Protein AF-A0A848XTC1-F1 (afdb_monomer_lite)

Structure (mmCIF, N/CA/C/O backbone):
data_AF-A0A848XTC1-F1
#
_entry.id   AF-A0A848XTC1-F1
#
loop_
_atom_site.group_PDB
_atom_site.id
_atom_site.type_symbol
_atom_site.label_atom_id
_atom_site.label_alt_id
_atom_site.label_comp_id
_atom_site.label_asym_id
_atom_site.label_entity_id
_atom_site.label_seq_id
_atom_site.pdbx_PDB_ins_code
_atom_site.Cartn_x
_atom_site.Cartn_y
_atom_site.Cartn_z
_atom_site.occupancy
_atom_site.B_iso_or_equiv
_atom_site.auth_seq_id
_atom_site.auth_comp_id
_atom_site.auth_asym_id
_atom_site.auth_atom_id
_atom_site.pdbx_PDB_model_num
ATOM 1 N N . GLU A 1 1 ? -14.539 -15.291 12.509 1.00 41.75 1 GLU A N 1
ATOM 2 C CA . GLU A 1 1 ? -13.367 -15.558 11.642 1.00 41.75 1 GLU A CA 1
ATOM 3 C C . GLU A 1 1 ? -12.809 -14.246 11.096 1.00 41.75 1 GLU A C 1
ATOM 5 O O . GLU A 1 1 ? -13.509 -13.536 10.383 1.00 41.75 1 GLU A O 1
ATOM 10 N N . GLY A 1 2 ? -11.599 -13.863 11.510 1.00 50.81 2 GLY A N 1
ATOM 11 C CA . GLY A 1 2 ? -11.054 -12.520 11.286 1.00 50.81 2 GLY A CA 1
ATOM 12 C C . GLY A 1 2 ? -10.652 -12.228 9.835 1.00 50.81 2 GLY A C 1
ATOM 13 O O . GLY A 1 2 ? -10.212 -13.104 9.089 1.00 50.81 2 GLY A O 1
ATOM 14 N N . LEU A 1 3 ? -10.774 -10.959 9.440 1.00 59.19 3 LEU A N 1
ATOM 15 C CA . LEU A 1 3 ? -10.275 -10.417 8.166 1.00 59.19 3 LEU A CA 1
ATOM 16 C C . LEU A 1 3 ? -8.733 -10.371 8.097 1.00 59.19 3 LEU A C 1
ATOM 18 O O . LEU A 1 3 ? -8.166 -10.192 7.020 1.00 59.19 3 LEU A O 1
ATOM 22 N N . VAL A 1 4 ? -8.049 -10.529 9.233 1.00 58.72 4 VAL A N 1
ATOM 23 C CA . VAL A 1 4 ? -6.592 -10.405 9.370 1.00 58.72 4 VAL A CA 1
ATOM 24 C C . VAL A 1 4 ? -5.936 -11.787 9.275 1.00 58.72 4 VAL A C 1
ATOM 26 O O . VAL A 1 4 ? -6.388 -12.729 9.916 1.00 58.72 4 VAL A O 1
ATOM 29 N N . GLY A 1 5 ? -4.875 -11.909 8.468 1.00 65.88 5 GLY A N 1
ATOM 30 C CA . GLY A 1 5 ? -4.046 -13.123 8.372 1.00 65.88 5 GLY A CA 1
ATOM 31 C C . GLY A 1 5 ? -4.164 -13.928 7.072 1.00 65.88 5 GLY A C 1
ATOM 32 O O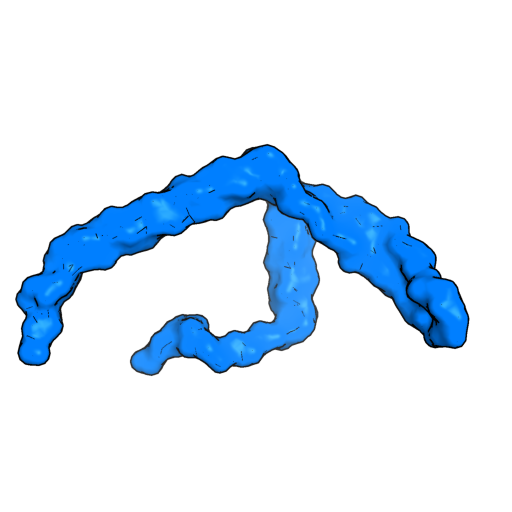 . GLY A 1 5 ? -3.407 -14.875 6.882 1.00 65.88 5 GLY A O 1
ATOM 33 N N . ARG A 1 6 ? -5.054 -13.557 6.140 1.00 76.75 6 ARG A N 1
ATOM 34 C CA . ARG A 1 6 ? -5.139 -14.222 4.825 1.00 76.75 6 ARG A CA 1
ATOM 35 C C . ARG A 1 6 ? -4.143 -13.620 3.835 1.00 76.75 6 ARG A C 1
ATOM 37 O O . ARG A 1 6 ? -4.065 -12.401 3.689 1.00 76.75 6 ARG A O 1
ATOM 44 N N . THR A 1 7 ? -3.425 -14.469 3.104 1.00 83.75 7 THR A N 1
ATOM 45 C CA . THR A 1 7 ? -2.567 -14.032 1.997 1.00 83.75 7 THR A CA 1
ATOM 46 C C . THR A 1 7 ? -3.429 -13.471 0.866 1.00 83.75 7 THR A C 1
ATOM 48 O O . THR A 1 7 ? -4.293 -14.160 0.327 1.00 83.75 7 THR A O 1
ATOM 51 N N . ALA A 1 8 ? -3.199 -12.214 0.485 1.00 85.81 8 ALA A N 1
ATOM 52 C CA . ALA A 1 8 ? -3.873 -11.620 -0.664 1.00 85.81 8 ALA A CA 1
ATOM 53 C C . ALA A 1 8 ? -3.307 -12.179 -1.978 1.00 85.81 8 ALA A C 1
ATOM 55 O O . ALA A 1 8 ? -2.091 -12.299 -2.141 1.00 85.81 8 ALA A O 1
ATOM 56 N N . ALA A 1 9 ? -4.181 -12.454 -2.951 1.00 92.12 9 ALA A N 1
ATOM 57 C CA . ALA A 1 9 ? -3.746 -12.802 -4.299 1.00 92.12 9 ALA A CA 1
ATOM 58 C C . ALA A 1 9 ? -2.927 -11.641 -4.908 1.00 92.12 9 ALA A C 1
ATOM 60 O O . ALA A 1 9 ? -3.364 -10.487 -4.819 1.00 92.12 9 ALA A O 1
ATOM 61 N N . PRO A 1 10 ? -1.796 -11.900 -5.595 1.00 90.38 10 PRO A N 1
ATOM 62 C CA . PRO A 1 10 ? -0.949 -10.841 -6.155 1.00 90.38 10 PRO A CA 1
ATOM 63 C C . PRO A 1 10 ? -1.714 -9.858 -7.051 1.00 90.38 10 PRO A C 1
ATOM 65 O O . PRO A 1 10 ? -1.526 -8.645 -6.962 1.00 90.38 10 PRO A O 1
ATOM 68 N N . ALA A 1 11 ? -2.646 -10.359 -7.867 1.00 92.69 11 ALA A N 1
ATOM 69 C CA . ALA A 1 11 ? -3.482 -9.522 -8.726 1.00 92.69 11 ALA A CA 1
ATOM 70 C C . ALA A 1 11 ? -4.343 -8.522 -7.929 1.00 92.69 11 ALA A C 1
ATOM 72 O O . ALA A 1 11 ? -4.451 -7.357 -8.313 1.00 92.69 11 ALA A O 1
ATOM 73 N N . ALA A 1 12 ? -4.905 -8.940 -6.789 1.00 93.56 12 ALA A N 1
ATOM 74 C CA . ALA A 1 12 ? -5.717 -8.075 -5.934 1.00 93.56 12 ALA A CA 1
ATOM 75 C C . ALA A 1 12 ? -4.883 -6.943 -5.308 1.00 93.56 12 ALA A C 1
ATOM 77 O O . ALA A 1 12 ? -5.356 -5.805 -5.208 1.00 93.56 12 ALA A O 1
ATOM 78 N N . VAL A 1 13 ? -3.620 -7.225 -4.966 1.00 93.50 13 VAL A N 1
ATOM 79 C CA . VAL A 1 13 ? -2.668 -6.209 -4.492 1.00 93.50 13 VAL A CA 1
ATOM 80 C C . VAL A 1 13 ? -2.448 -5.150 -5.574 1.00 93.50 13 VAL A C 1
ATOM 82 O O . VAL A 1 13 ? -2.641 -3.962 -5.318 1.00 93.50 13 VAL A O 1
ATOM 85 N N . TYR A 1 14 ? -2.139 -5.553 -6.810 1.00 94.12 14 TYR A N 1
ATOM 86 C CA . TYR A 1 14 ? -1.904 -4.603 -7.906 1.00 94.12 14 TYR A CA 1
ATOM 87 C C . TYR A 1 14 ? -3.145 -3.786 -8.284 1.00 94.12 14 TYR A C 1
ATOM 89 O O . TYR A 1 14 ? -3.033 -2.583 -8.540 1.00 94.12 14 TYR A O 1
ATOM 97 N N . VAL A 1 15 ? -4.338 -4.391 -8.271 1.00 96.19 15 VAL A N 1
ATOM 98 C CA . VAL A 1 15 ? -5.602 -3.663 -8.485 1.00 96.19 15 VAL A CA 1
ATOM 99 C C . VAL A 1 15 ? -5.796 -2.590 -7.415 1.00 96.19 15 VAL A C 1
ATOM 101 O O . VAL A 1 15 ? -6.184 -1.461 -7.730 1.00 96.19 15 VAL A O 1
ATOM 104 N N . THR A 1 16 ? -5.493 -2.917 -6.160 1.00 96.25 16 THR A N 1
ATOM 105 C CA . THR A 1 16 ? -5.593 -1.979 -5.038 1.00 96.25 16 THR A CA 1
ATOM 106 C C . THR A 1 16 ? -4.580 -0.847 -5.169 1.00 96.25 16 THR A C 1
ATOM 108 O O . THR A 1 16 ? -4.969 0.317 -5.098 1.00 96.25 16 THR A O 1
ATOM 111 N N . LEU A 1 17 ? -3.315 -1.152 -5.466 1.00 97.19 17 LEU A N 1
ATOM 112 C CA . LEU A 1 17 ? -2.275 -0.138 -5.669 1.00 97.19 17 LEU A CA 1
ATOM 113 C C . LEU A 1 17 ? -2.637 0.836 -6.802 1.00 97.19 17 LEU A C 1
ATOM 115 O O . LEU A 1 17 ? -2.537 2.047 -6.619 1.00 97.19 17 LEU A O 1
ATOM 119 N N . ARG A 1 18 ? -3.177 0.343 -7.9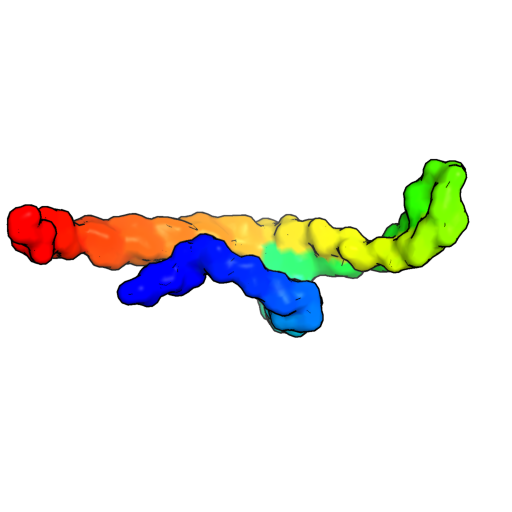25 1.00 96.88 18 ARG A N 1
ATOM 120 C CA . ARG A 1 18 ? -3.669 1.200 -9.023 1.00 96.88 18 ARG A CA 1
ATOM 121 C C . ARG A 1 18 ? -4.851 2.080 -8.601 1.00 96.88 18 ARG A C 1
ATOM 123 O O . ARG A 1 18 ? -4.993 3.209 -9.066 1.00 96.88 18 ARG A O 1
ATOM 130 N N . ARG A 1 19 ? -5.748 1.580 -7.745 1.00 97.75 19 ARG A N 1
ATOM 131 C CA . ARG A 1 19 ? -6.864 2.377 -7.197 1.00 97.75 19 ARG A CA 1
ATOM 132 C C . ARG A 1 19 ? -6.355 3.485 -6.275 1.00 97.75 19 ARG A C 1
ATOM 134 O O . ARG A 1 19 ? -6.867 4.596 -6.354 1.00 97.75 19 ARG A O 1
ATOM 141 N N . LEU A 1 20 ? -5.366 3.195 -5.434 1.00 98.00 20 LEU A N 1
ATOM 142 C CA . LEU A 1 20 ? -4.745 4.181 -4.547 1.00 98.00 20 LEU A CA 1
ATOM 143 C C . LEU A 1 20 ? -3.968 5.248 -5.336 1.00 98.00 20 LEU A C 1
ATOM 145 O O . LEU A 1 20 ? -4.053 6.426 -4.996 1.00 98.00 20 LEU A O 1
ATOM 149 N N . GLU A 1 21 ? -3.303 4.860 -6.429 1.00 97.94 21 GLU A N 1
ATOM 150 C CA . GLU A 1 21 ? -2.651 5.792 -7.360 1.00 97.94 21 GLU A CA 1
ATOM 151 C C . GLU A 1 21 ? -3.655 6.761 -7.985 1.00 97.94 21 GLU A C 1
ATOM 153 O O . GLU A 1 21 ? -3.485 7.973 -7.898 1.00 97.94 21 GLU A O 1
ATOM 158 N N . ARG A 1 22 ? -4.775 6.246 -8.517 1.00 97.94 22 ARG A N 1
ATOM 159 C CA . ARG A 1 22 ? -5.854 7.086 -9.074 1.00 97.94 22 ARG A CA 1
ATOM 160 C C . ARG A 1 22 ? -6.453 8.063 -8.061 1.00 97.94 22 ARG A C 1
ATOM 162 O O . ARG A 1 22 ? -6.986 9.091 -8.455 1.00 97.94 22 ARG A O 1
ATOM 169 N N . LYS A 1 23 ? -6.381 7.753 -6.764 1.00 97.62 23 LYS A N 1
ATOM 170 C CA . LYS A 1 23 ? -6.835 8.638 -5.676 1.00 97.62 23 LYS A CA 1
ATOM 171 C C . LYS A 1 23 ? -5.789 9.695 -5.275 1.00 97.62 23 LYS A C 1
ATOM 173 O O . LYS A 1 23 ? -6.079 10.543 -4.422 1.00 97.62 23 LYS A O 1
ATOM 178 N N . GLY A 1 24 ? -4.587 9.643 -5.854 1.00 97.81 24 GLY A N 1
ATOM 179 C CA . GLY A 1 24 ? -3.455 10.507 -5.512 1.00 97.81 24 GLY A CA 1
ATOM 180 C C . GLY A 1 24 ? -2.842 10.193 -4.146 1.00 97.81 24 GLY A C 1
ATOM 181 O O . GLY A 1 24 ? -2.281 11.077 -3.508 1.00 97.81 24 GLY A O 1
ATOM 182 N N . LEU A 1 25 ? -3.013 8.964 -3.647 1.00 98.38 25 LEU A N 1
ATOM 183 C CA . LEU A 1 25 ? -2.478 8.543 -2.343 1.00 98.38 25 LEU A CA 1
ATOM 184 C C . LEU A 1 25 ? -1.063 7.966 -2.460 1.00 98.38 25 LEU A C 1
ATOM 186 O O . LEU A 1 25 ? -0.333 7.882 -1.474 1.00 98.38 25 LEU A O 1
ATOM 190 N N . LEU A 1 26 ? -0.678 7.562 -3.665 1.00 98.19 26 LEU A N 1
ATOM 191 C CA . LEU A 1 26 ? 0.644 7.054 -3.985 1.00 98.19 26 LEU A CA 1
ATOM 192 C C . LEU A 1 26 ? 1.002 7.413 -5.431 1.00 98.19 26 LEU A C 1
ATOM 194 O O . LEU A 1 26 ? 0.115 7.713 -6.231 1.00 98.19 26 LEU A O 1
ATOM 198 N N . THR A 1 27 ? 2.286 7.339 -5.757 1.00 98.06 27 THR A N 1
ATOM 199 C CA . THR A 1 27 ? 2.825 7.425 -7.118 1.00 98.06 27 THR A CA 1
ATOM 200 C C . THR A 1 27 ? 3.584 6.147 -7.454 1.00 98.06 27 THR A C 1
ATOM 202 O O . THR A 1 27 ? 4.063 5.439 -6.560 1.00 98.06 27 THR A O 1
ATOM 205 N N . SER A 1 28 ? 3.697 5.818 -8.741 1.00 97.38 28 SER A N 1
ATOM 206 C CA . SER A 1 28 ? 4.514 4.696 -9.194 1.00 97.38 28 SER A CA 1
ATOM 207 C C . SER A 1 28 ? 5.463 5.063 -10.325 1.00 97.38 28 SER A C 1
ATOM 209 O O . SER A 1 28 ? 5.197 5.945 -11.138 1.00 97.38 28 SER A O 1
ATOM 211 N N . ARG A 1 29 ? 6.589 4.350 -10.385 1.00 96.25 29 ARG A N 1
ATOM 212 C CA . ARG A 1 29 ? 7.552 4.434 -11.487 1.00 96.25 29 ARG A CA 1
ATOM 213 C C . ARG A 1 29 ? 8.010 3.050 -11.920 1.00 96.25 29 ARG A C 1
ATOM 215 O O . ARG A 1 29 ? 8.115 2.135 -11.099 1.00 96.25 29 ARG A O 1
ATOM 222 N N . MET A 1 30 ? 8.301 2.902 -13.210 1.00 94.62 30 MET A N 1
ATOM 223 C CA . MET A 1 30 ? 9.034 1.739 -13.707 1.00 94.62 30 MET A CA 1
ATOM 224 C C . MET A 1 30 ? 10.503 1.892 -13.335 1.00 94.62 30 MET A C 1
ATOM 226 O O . MET A 1 30 ? 11.096 2.943 -13.564 1.00 94.62 30 MET A O 1
ATOM 230 N N . ALA A 1 31 ? 11.072 0.851 -12.741 1.00 91.12 31 ALA A N 1
ATOM 231 C CA . ALA A 1 31 ? 12.495 0.751 -12.483 1.00 91.12 31 ALA A CA 1
ATOM 232 C C . ALA A 1 31 ? 13.086 -0.374 -13.338 1.00 91.12 31 ALA A C 1
ATOM 234 O O . ALA A 1 31 ? 12.434 -1.420 -13.495 1.00 91.12 31 ALA A O 1
ATOM 235 N N . PRO A 1 32 ? 14.310 -0.185 -13.860 1.00 88.75 32 PRO A N 1
ATOM 236 C CA . PRO A 1 32 ? 15.023 -1.252 -14.537 1.00 88.75 32 PRO A CA 1
ATOM 237 C C . PRO A 1 32 ? 15.209 -2.448 -13.588 1.00 88.75 32 PRO A C 1
ATOM 239 O O . PRO A 1 32 ? 15.086 -2.316 -12.358 1.00 88.75 32 PRO A O 1
ATOM 242 N N . PRO A 1 33 ? 15.467 -3.641 -14.140 1.00 86.56 33 PRO A N 1
ATOM 243 C CA . PRO A 1 33 ? 15.844 -4.775 -13.315 1.00 86.56 33 PRO A CA 1
ATOM 244 C C . PRO A 1 33 ? 17.060 -4.449 -12.448 1.00 86.56 33 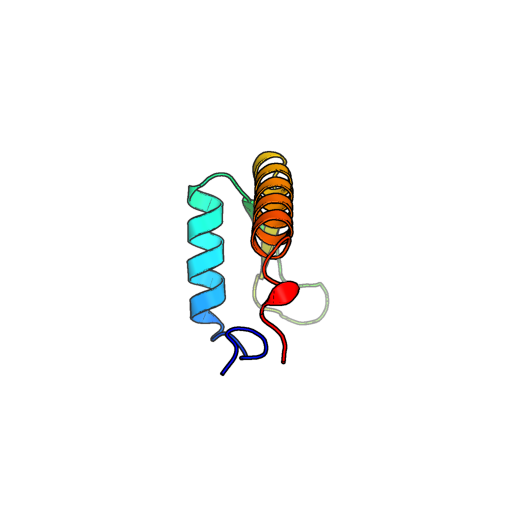PRO A C 1
ATOM 246 O O . PRO A 1 33 ? 17.903 -3.640 -12.823 1.00 86.56 33 PRO A O 1
ATOM 249 N N . ALA A 1 34 ? 17.133 -5.071 -11.269 1.00 79.12 34 ALA A N 1
ATOM 250 C CA . ALA A 1 34 ? 18.311 -4.938 -10.420 1.00 79.12 34 ALA A CA 1
ATOM 251 C C . ALA A 1 34 ? 19.547 -5.464 -11.168 1.00 79.12 34 ALA A C 1
ATOM 253 O O . ALA A 1 34 ? 19.472 -6.512 -11.822 1.00 79.12 34 ALA A O 1
ATOM 254 N N . GLU A 1 35 ? 20.653 -4.726 -11.075 1.00 73.50 35 GLU A N 1
ATOM 255 C CA . GLU A 1 35 ? 21.909 -5.068 -11.737 1.00 73.50 35 GLU A CA 1
ATOM 256 C C . GLU A 1 35 ? 22.364 -6.479 -11.326 1.00 73.50 35 GLU A C 1
ATOM 258 O O . GLU A 1 35 ? 22.299 -6.858 -10.156 1.00 73.50 35 GLU A O 1
ATOM 263 N N . GLY A 1 36 ? 22.763 -7.285 -12.313 1.00 67.38 36 GLY A N 1
ATOM 264 C CA . GLY A 1 36 ? 23.364 -8.606 -12.098 1.00 67.38 36 GLY A CA 1
ATOM 265 C C . GLY A 1 36 ? 22.461 -9.834 -12.268 1.00 67.38 36 GLY A C 1
ATOM 266 O O . GLY A 1 36 ? 22.988 -10.941 -12.230 1.00 67.38 36 GLY A O 1
ATOM 267 N N . LYS A 1 37 ? 21.136 -9.710 -12.476 1.00 60.50 37 LYS A N 1
ATOM 268 C CA . LYS A 1 37 ? 20.250 -10.903 -12.561 1.00 60.50 37 LYS A CA 1
ATOM 269 C C . LYS A 1 37 ? 19.169 -10.903 -13.648 1.00 60.50 37 LYS A C 1
ATOM 271 O O . LYS A 1 37 ? 18.102 -11.455 -13.399 1.00 60.50 37 LYS A O 1
ATOM 276 N N . GLY A 1 38 ? 19.394 -10.295 -14.820 1.00 63.34 38 GLY A N 1
ATOM 277 C CA . GLY A 1 38 ? 18.485 -10.451 -15.979 1.00 63.34 38 GLY A CA 1
ATOM 278 C C . GLY A 1 38 ? 16.993 -10.316 -15.629 1.00 63.34 38 GLY A C 1
ATOM 279 O O . GLY A 1 38 ? 16.162 -11.101 -16.081 1.00 63.34 38 GLY A O 1
ATOM 280 N N . GLY A 1 39 ? 16.677 -9.410 -14.699 1.00 75.12 39 GLY A N 1
ATOM 281 C CA . GLY A 1 39 ? 15.387 -9.402 -14.021 1.00 75.12 39 GLY A CA 1
ATOM 282 C C . GLY A 1 39 ? 14.277 -8.828 -14.896 1.00 75.12 39 GLY A C 1
ATOM 283 O O . GLY A 1 39 ? 14.522 -8.151 -15.894 1.00 75.12 39 GLY A O 1
ATOM 284 N N . ARG A 1 40 ? 13.026 -9.018 -14.470 1.00 81.75 40 ARG A N 1
ATOM 285 C CA . ARG A 1 40 ? 11.908 -8.247 -15.026 1.00 81.75 40 ARG A CA 1
ATOM 286 C C . ARG A 1 40 ? 11.929 -6.818 -14.468 1.00 81.75 40 ARG A C 1
ATOM 288 O O . ARG A 1 40 ? 12.264 -6.641 -13.290 1.00 81.75 40 ARG A O 1
ATOM 295 N N . PRO A 1 41 ? 11.549 -5.804 -15.267 1.00 87.00 41 PRO A N 1
ATOM 296 C CA . PRO A 1 41 ? 11.344 -4.454 -14.755 1.00 87.00 41 PRO A CA 1
ATOM 297 C C . PRO A 1 41 ? 10.325 -4.479 -13.611 1.00 87.00 41 PRO A C 1
ATOM 299 O O . PRO A 1 41 ? 9.359 -5.247 -13.628 1.00 87.00 41 PRO A O 1
ATOM 302 N N . ARG A 1 42 ? 10.549 -3.645 -12.594 1.00 89.50 42 ARG A N 1
ATOM 303 C CA . ARG A 1 42 ? 9.710 -3.600 -11.388 1.00 89.50 42 ARG A CA 1
ATOM 304 C C . ARG A 1 42 ? 8.934 -2.295 -11.338 1.00 89.50 42 ARG A C 1
ATOM 306 O O . ARG A 1 42 ? 9.468 -1.236 -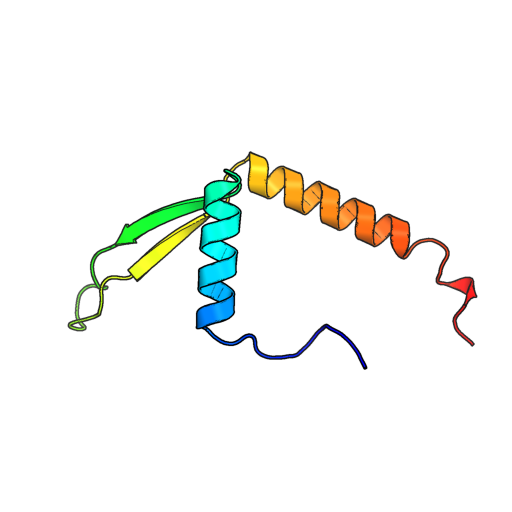11.656 1.00 89.50 42 ARG A O 1
ATOM 313 N N . ARG A 1 43 ? 7.684 -2.358 -10.876 1.00 93.62 43 ARG A N 1
ATOM 314 C CA . ARG A 1 43 ? 6.925 -1.164 -10.489 1.00 93.62 43 ARG A CA 1
ATOM 315 C C . ARG A 1 43 ? 7.248 -0.816 -9.048 1.00 93.62 43 ARG A C 1
ATOM 317 O O . ARG A 1 43 ? 6.922 -1.585 -8.150 1.00 93.62 43 ARG A O 1
ATOM 324 N N . LEU A 1 44 ? 7.890 0.327 -8.845 1.00 94.88 44 LEU A N 1
ATOM 325 C CA . LEU A 1 44 ? 8.128 0.882 -7.520 1.00 94.88 44 LEU A CA 1
ATOM 326 C C . LEU A 1 44 ? 6.992 1.837 -7.184 1.00 94.88 44 LEU A C 1
ATOM 328 O O . LEU A 1 44 ? 6.620 2.652 -8.025 1.00 94.88 44 LEU A O 1
ATOM 332 N N . PHE A 1 45 ? 6.472 1.742 -5.967 1.00 96.94 45 PHE A N 1
ATOM 333 C CA . PHE A 1 45 ? 5.411 2.603 -5.459 1.00 96.94 45 PHE A CA 1
ATOM 334 C C . PHE A 1 45 ? 5.943 3.439 -4.297 1.00 96.94 45 PHE A C 1
ATOM 336 O O . PHE A 1 45 ? 6.685 2.930 -3.456 1.00 96.94 45 PHE A O 1
ATOM 343 N N . ARG A 1 46 ? 5.556 4.712 -4.244 1.00 97.81 46 ARG A N 1
ATOM 344 C CA . ARG A 1 46 ? 5.873 5.638 -3.156 1.00 97.81 46 ARG A CA 1
ATOM 345 C C . ARG A 1 46 ? 4.575 6.219 -2.614 1.00 97.81 46 ARG A C 1
ATOM 347 O O . ARG A 1 46 ? 3.741 6.679 -3.383 1.00 97.81 46 ARG A O 1
ATOM 354 N N . VAL A 1 47 ? 4.398 6.181 -1.297 1.00 97.75 47 VAL A N 1
ATOM 355 C CA . VAL A 1 47 ? 3.245 6.816 -0.646 1.00 97.75 47 VAL A CA 1
ATOM 356 C C . VAL A 1 47 ? 3.451 8.329 -0.658 1.00 97.75 47 VAL A C 1
ATOM 358 O O . VAL A 1 47 ? 4.516 8.813 -0.274 1.00 97.75 47 VAL A O 1
ATOM 361 N N . GLU A 1 48 ? 2.434 9.064 -1.097 1.00 98.25 48 GLU A N 1
ATOM 362 C CA . GLU A 1 48 ? 2.447 10.527 -1.127 1.00 98.25 48 GLU A CA 1
ATOM 363 C C . GLU A 1 48 ? 2.021 11.111 0.223 1.00 98.25 48 GLU A C 1
ATOM 365 O O . GLU A 1 48 ? 1.421 10.419 1.050 1.00 98.25 48 GLU A O 1
ATOM 370 N N . LYS A 1 49 ? 2.263 12.412 0.438 1.00 97.94 49 LYS A N 1
ATOM 371 C CA . LYS A 1 49 ? 1.871 13.109 1.679 1.00 97.94 49 LYS A CA 1
ATOM 372 C C . LYS A 1 49 ? 0.393 12.870 2.031 1.00 97.94 49 LYS A C 1
ATOM 374 O O . LYS A 1 49 ? 0.098 12.399 3.128 1.00 97.94 49 LYS A O 1
ATOM 379 N N . LYS A 1 50 ? -0.504 13.052 1.053 1.00 97.69 50 LYS A N 1
ATOM 380 C CA . LYS A 1 50 ? -1.948 12.781 1.180 1.00 97.69 50 LYS A CA 1
ATOM 381 C C . LYS A 1 50 ? -2.238 11.337 1.607 1.00 97.69 50 LYS A C 1
ATOM 383 O O . LYS A 1 50 ? -3.144 11.088 2.400 1.00 97.69 50 LYS A O 1
ATOM 388 N N . GLY A 1 51 ? -1.471 10.378 1.088 1.00 97.44 51 GLY A N 1
ATOM 389 C CA . GLY A 1 51 ? -1.559 8.969 1.470 1.00 97.44 51 GLY A CA 1
ATOM 390 C C . GLY A 1 51 ? -1.195 8.736 2.933 1.00 97.44 51 GLY A C 1
ATOM 391 O O . GLY A 1 51 ? -1.938 8.067 3.646 1.00 97.44 51 GLY A O 1
ATOM 392 N N . VAL A 1 52 ? -0.099 9.336 3.403 1.00 97.94 52 VAL A N 1
ATOM 393 C CA . VAL A 1 52 ? 0.326 9.250 4.810 1.00 97.94 52 VAL A CA 1
ATOM 394 C C . VAL A 1 52 ? -0.715 9.875 5.743 1.00 97.94 52 VAL A C 1
ATOM 396 O O . VAL A 1 52 ? -1.051 9.283 6.767 1.00 97.94 52 VAL A O 1
ATOM 399 N N . GLU A 1 53 ? -1.252 11.042 5.390 1.00 97.88 53 GLU A N 1
ATOM 400 C CA . GLU A 1 53 ? -2.307 11.716 6.160 1.00 97.88 53 GLU A CA 1
ATOM 401 C C . GLU A 1 53 ? -3.580 10.863 6.236 1.00 97.88 53 GLU A C 1
ATOM 403 O O . GLU A 1 53 ? -4.125 10.661 7.319 1.00 97.88 53 GLU A O 1
ATOM 408 N N . THR A 1 54 ? -3.984 10.263 5.113 1.00 97.25 54 THR A N 1
ATOM 409 C CA . THR A 1 54 ? -5.139 9.352 5.055 1.00 97.25 54 THR A CA 1
ATOM 410 C C . THR A 1 54 ? -4.933 8.127 5.948 1.00 97.25 54 THR A C 1
ATOM 412 O O . THR A 1 54 ? -5.833 7.751 6.692 1.00 97.25 54 THR A O 1
ATOM 415 N N . LEU A 1 55 ? -3.743 7.515 5.931 1.00 95.94 55 LEU A N 1
ATOM 416 C CA . LEU A 1 55 ? -3.431 6.371 6.798 1.00 95.94 55 LEU A CA 1
ATOM 417 C C . LEU A 1 55 ? -3.480 6.741 8.284 1.00 95.94 55 LEU A C 1
ATOM 419 O O . LEU A 1 55 ? -3.939 5.944 9.102 1.00 95.94 55 LEU A O 1
ATOM 423 N N . ARG A 1 56 ? -3.020 7.946 8.644 1.00 97.19 56 ARG A N 1
ATOM 424 C CA . ARG A 1 56 ? -3.095 8.443 10.024 1.00 97.19 56 ARG A CA 1
ATOM 425 C C . ARG A 1 56 ? -4.541 8.628 10.477 1.00 97.19 56 ARG A C 1
ATOM 427 O O . ARG A 1 56 ? -4.841 8.205 11.588 1.00 97.19 56 ARG A O 1
ATOM 434 N N . ALA A 1 57 ? -5.396 9.200 9.627 1.00 96.75 57 ALA A N 1
ATOM 435 C CA . ALA A 1 57 ? -6.820 9.376 9.911 1.00 96.75 57 ALA A CA 1
ATOM 436 C C . ALA A 1 57 ? -7.525 8.026 10.098 1.00 96.75 57 ALA A C 1
ATOM 438 O O . ALA A 1 57 ? -8.103 7.786 11.148 1.00 96.75 57 ALA A O 1
ATOM 439 N N . VAL A 1 58 ? -7.348 7.090 9.156 1.00 95.62 58 VAL A N 1
ATOM 440 C CA . VAL A 1 58 ? -7.939 5.742 9.249 1.00 95.62 58 VAL A C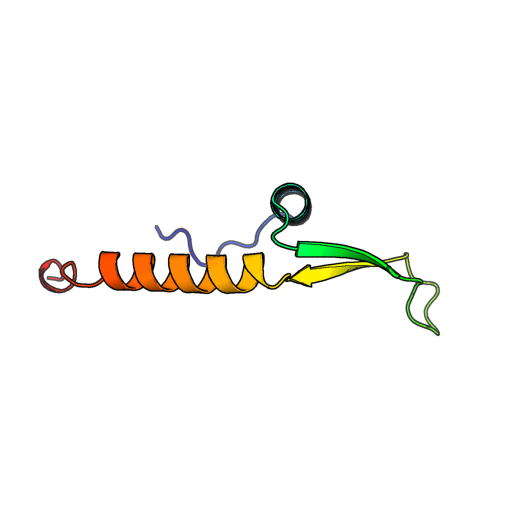A 1
ATOM 441 C C . VAL A 1 58 ? -7.497 5.019 10.520 1.00 95.62 58 VAL A C 1
ATOM 443 O O . VAL A 1 58 ? -8.304 4.376 11.181 1.00 95.62 58 VAL A O 1
ATOM 446 N N . ARG A 1 59 ? -6.217 5.120 10.899 1.00 94.81 59 ARG A N 1
ATOM 447 C CA . ARG A 1 59 ? -5.730 4.535 12.156 1.00 94.81 59 ARG A CA 1
ATOM 448 C C . ARG A 1 59 ? -6.424 5.148 13.376 1.00 94.81 59 ARG A C 1
ATOM 450 O O . ARG A 1 59 ? -6.687 4.425 14.331 1.00 94.81 59 ARG A O 1
ATOM 457 N N . ASP A 1 60 ? -6.649 6.457 13.375 1.00 95.69 60 ASP A N 1
ATOM 458 C CA . ASP A 1 60 ? -7.342 7.143 14.466 1.00 95.69 60 ASP A CA 1
ATOM 459 C C . ASP A 1 60 ? -8.809 6.708 14.551 1.00 95.69 60 ASP A C 1
ATOM 461 O O . ASP A 1 60 ? -9.261 6.323 15.625 1.00 95.69 60 ASP A O 1
ATOM 465 N N . ASP A 1 61 ? -9.504 6.646 13.413 1.00 93.94 61 ASP A N 1
ATOM 466 C CA . ASP A 1 61 ? -10.889 6.174 13.328 1.00 93.94 61 ASP A CA 1
ATOM 467 C C . ASP A 1 61 ? -11.028 4.733 13.827 1.00 93.94 61 ASP A C 1
ATOM 469 O O . ASP A 1 61 ? -11.922 4.434 14.613 1.00 93.94 61 ASP A O 1
ATOM 473 N N . LEU A 1 62 ? -10.108 3.844 13.434 1.00 91.75 62 LEU A N 1
ATOM 474 C CA . LEU A 1 62 ? -10.074 2.474 13.945 1.00 91.75 62 LEU A CA 1
ATOM 475 C C . LEU A 1 62 ? -9.823 2.459 15.459 1.00 91.75 62 LEU A C 1
ATOM 477 O O . LEU A 1 62 ? -10.518 1.765 16.183 1.00 91.75 62 LEU A O 1
ATOM 481 N N . ARG A 1 63 ? -8.898 3.261 15.995 1.00 91.56 63 ARG A N 1
ATOM 482 C CA . ARG A 1 63 ? -8.704 3.330 17.457 1.00 91.56 63 ARG A CA 1
ATOM 483 C C . ARG A 1 63 ? -9.959 3.800 18.186 1.00 91.56 63 ARG A C 1
ATOM 485 O O . ARG A 1 63 ? -10.314 3.223 19.205 1.00 91.56 63 ARG A O 1
ATOM 492 N N . ARG A 1 64 ? -10.641 4.817 17.655 1.00 90.38 64 ARG A N 1
ATOM 493 C CA . ARG A 1 64 ? -11.907 5.311 18.211 1.00 90.38 64 ARG A CA 1
ATOM 494 C C . ARG A 1 64 ? -13.008 4.268 18.143 1.00 90.38 64 ARG A C 1
ATOM 496 O O . ARG A 1 64 ? -13.759 4.163 19.097 1.00 90.38 64 ARG A O 1
ATOM 503 N N . LEU A 1 65 ? -13.089 3.516 17.046 1.00 88.38 65 LEU A N 1
ATOM 504 C CA . LEU A 1 65 ? -14.062 2.440 16.911 1.00 88.38 65 LEU A CA 1
ATOM 505 C C . LEU A 1 65 ? -13.836 1.368 17.981 1.00 88.38 65 LEU A C 1
ATOM 507 O O . LEU A 1 65 ? -14.804 0.905 18.557 1.00 88.38 65 LEU A O 1
ATOM 511 N N . TRP A 1 66 ? -12.584 1.007 18.276 1.00 87.62 66 TRP A N 1
ATOM 512 C CA . TRP A 1 66 ? -12.272 0.033 19.328 1.00 87.62 66 TRP A CA 1
ATOM 513 C C . TRP A 1 66 ? -12.507 0.582 20.746 1.00 87.62 66 TRP A C 1
ATOM 515 O O . TRP A 1 66 ? -12.922 -0.172 21.625 1.00 87.62 66 TRP A O 1
ATOM 525 N N . ASN A 1 67 ? -12.309 1.886 20.972 1.00 83.44 67 ASN A N 1
ATOM 526 C CA . ASN A 1 67 ? -12.609 2.525 22.255 1.00 83.44 67 ASN A CA 1
ATOM 527 C C . ASN A 1 67 ? -14.113 2.429 22.571 1.00 83.44 67 ASN A C 1
ATOM 529 O O . ASN A 1 67 ? -14.935 3.091 21.942 1.00 83.44 67 ASN A O 1
ATOM 533 N N . GLY A 1 68 ? -14.466 1.636 23.584 1.00 73.12 68 GLY A N 1
ATOM 534 C CA . GLY A 1 68 ? -15.851 1.439 24.034 1.00 73.12 68 GLY A CA 1
ATOM 535 C C . GLY A 1 68 ? -16.453 0.074 23.693 1.00 73.12 68 GLY A C 1
ATOM 536 O O . GLY A 1 68 ? -17.512 -0.252 24.219 1.00 73.12 68 GLY A O 1
ATOM 537 N N . ILE A 1 69 ? -15.771 -0.750 22.886 1.00 79.62 69 ILE A N 1
ATOM 538 C CA . ILE A 1 69 ? -16.143 -2.164 22.668 1.00 79.62 69 ILE A CA 1
ATOM 539 C C . ILE A 1 69 ? -15.522 -3.069 23.753 1.00 79.62 69 ILE A C 1
ATOM 541 O O . ILE A 1 69 ? -15.950 -4.198 23.942 1.00 79.62 69 ILE A O 1
ATOM 545 N N . GLU A 1 70 ? -14.565 -2.558 24.532 1.00 67.88 70 GLU A N 1
ATOM 546 C CA . GLU A 1 70 ? -13.848 -3.284 25.597 1.00 67.88 70 GLU A CA 1
ATOM 547 C C . GLU A 1 70 ? -14.766 -3.812 26.723 1.00 67.88 70 GLU A C 1
ATOM 549 O O . GLU A 1 70 ? -14.398 -4.735 27.438 1.00 67.88 70 GLU A O 1
ATOM 554 N N . ALA A 1 71 ? -15.985 -3.272 26.854 1.00 62.25 71 ALA A N 1
ATOM 555 C CA . ALA A 1 71 ? -17.006 -3.742 27.798 1.00 62.25 71 ALA A CA 1
ATOM 556 C C . ALA A 1 71 ? -17.875 -4.906 27.266 1.00 62.25 71 ALA A C 1
ATOM 558 O O . ALA A 1 71 ? -18.769 -5.366 27.972 1.00 62.25 71 ALA A O 1
ATOM 559 N N . LEU A 1 72 ? -17.663 -5.342 26.018 1.00 61.84 72 LEU A N 1
ATOM 560 C CA . LEU A 1 72 ? -18.392 -6.447 25.376 1.00 61.84 72 LEU A CA 1
ATOM 561 C C . LEU A 1 72 ? -17.599 -7.766 25.370 1.00 61.84 72 LEU A C 1
ATOM 563 O O . LEU A 1 72 ? -18.067 -8.750 24.797 1.00 61.84 72 LEU A O 1
ATOM 567 N N . GLU A 1 73 ? -16.425 -7.793 26.001 1.00 56.34 73 GLU A N 1
ATOM 568 C CA . GLU A 1 73 ? -15.664 -9.020 26.246 1.00 56.34 73 GLU A CA 1
ATOM 569 C C . GLU A 1 73 ? -16.270 -9.755 27.469 1.00 56.34 73 GLU A C 1
ATOM 571 O O . GLU A 1 73 ? -16.429 -9.123 28.518 1.00 56.34 73 GLU A O 1
ATOM 576 N N . PRO A 1 74 ? -16.659 -11.042 27.363 1.00 58.38 74 PRO A N 1
ATOM 577 C CA . PRO A 1 74 ? -17.018 -11.876 28.514 1.00 58.38 74 PRO A CA 1
ATOM 578 C C . PRO A 1 74 ? -15.804 -12.323 29.342 1.00 58.38 74 PRO A C 1
ATOM 580 O O . PRO A 1 74 ? -14.703 -12.482 28.765 1.00 58.38 74 PRO A O 1
#

Sequence (74 aa):
EGLVGRTAAPAAVYVTLRRLERKGLLTSRMAPPAEGKGGRPRRLFRVEKKGVETLRAVRDDLRRLWNGIEALEP

Fo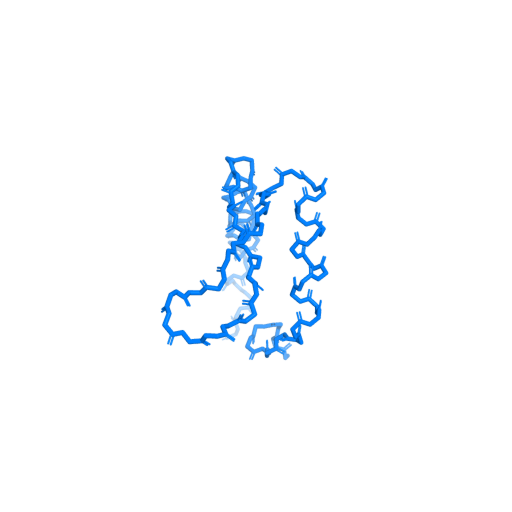ldseek 3Di:
DDPPDDDDDPVVVVVVLVVCVVVVQKDWDWDDPDPPDPDDIDIDIGGDPNNVVVVVVVVVVVVVVVVPCVVVDD

pLDDT: mean 86.58, std 14.22, range [41.75, 98.38]

Radius of gyration: 17.82 Å; chains: 1; bounding box: 42×29×44 Å

Secondary structure (DSSP, 8-state):
--SSSPPPPHHHHHHHHHHHHHTTSEEEEEEPPPTTS-PPPEEEEEE-HHHHHHHHHHHHHHHHHHTTTGGG--